Protein AF-Q27101-F1 (afdb_monomer)

Nearest PDB structures (foldseek):
  7eb9-assembly1_A  TM=8.527E-01  e=4.423E-05  Homo sapiens
  5h07-assembly1_A  TM=7.651E-01  e=4.718E-05  Homo sapiens
  7myh-assembly1_B  TM=9.691E-01  e=2.264E-03  Homo sapiens
  8cx9-assembly4_H  TM=9.479E-01  e=6.354E-03  Homo sapiens
  5o6s-assembly1_A  TM=9.238E-01  e=7.711E-03  Homo sapiens

Structure (mmCIF, N/CA/C/O backbone):
data_AF-Q27101-F1
#
_entry.id   AF-Q27101-F1
#
loop_
_atom_site.group_PDB
_atom_site.id
_atom_site.type_symbol
_atom_site.label_atom_id
_atom_site.label_alt_id
_atom_site.label_comp_id
_atom_site.label_asym_id
_atom_site.label_entity_id
_atom_site.label_seq_id
_atom_site.pdbx_PDB_ins_code
_atom_site.Cartn_x
_atom_site.Cartn_y
_atom_site.Cartn_z
_atom_site.occupancy
_atom_site.B_iso_or_equiv
_atom_site.auth_seq_id
_atom_site.auth_comp_id
_atom_site.auth_asym_id
_atom_site.auth_atom_id
_atom_site.pdbx_PDB_model_num
ATOM 1 N N . PRO A 1 1 ? 10.500 -1.744 -1.742 1.00 63.41 1 PRO A N 1
ATOM 2 C CA . PRO A 1 1 ? 9.169 -1.475 -1.118 1.00 63.41 1 PRO A CA 1
ATOM 3 C C . PRO A 1 1 ? 8.396 -0.346 -1.816 1.00 63.41 1 PRO A C 1
ATOM 5 O O . PRO A 1 1 ? 7.191 -0.414 -1.978 1.00 63.41 1 PRO A O 1
ATOM 8 N N . ASP A 1 2 ? 9.136 0.637 -2.307 1.00 77.62 2 ASP A N 1
ATOM 9 C CA . ASP A 1 2 ? 8.862 1.776 -3.186 1.00 77.62 2 ASP A CA 1
ATOM 10 C C . ASP A 1 2 ? 7.961 1.525 -4.420 1.00 77.62 2 ASP A C 1
ATOM 12 O O . ASP A 1 2 ? 7.431 2.471 -5.017 1.00 77.62 2 ASP A O 1
ATOM 16 N N . GLN A 1 3 ? 7.712 0.263 -4.779 1.00 86.12 3 GLN A N 1
ATOM 17 C CA . GLN A 1 3 ? 6.729 -0.120 -5.799 1.00 86.12 3 GLN A CA 1
ATOM 18 C C . GLN A 1 3 ? 5.311 -0.326 -5.250 1.00 86.12 3 GLN A C 1
ATOM 20 O O . GLN A 1 3 ? 4.367 -0.397 -6.032 1.00 86.12 3 GLN A O 1
ATOM 25 N N . GLN A 1 4 ? 5.133 -0.41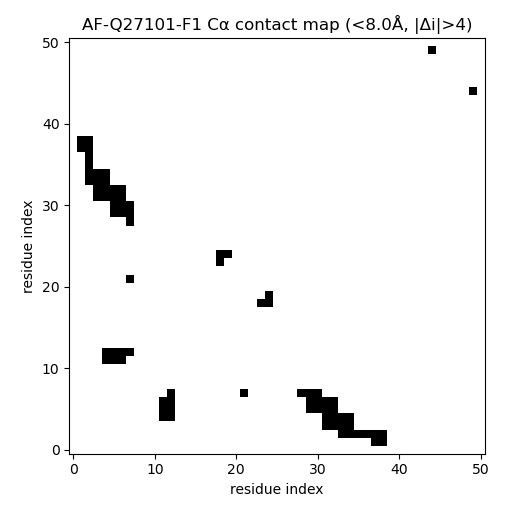6 -3.936 1.00 89.75 4 GLN A N 1
ATOM 26 C CA . GLN A 1 4 ? 3.842 -0.644 -3.299 1.00 89.75 4 GLN A CA 1
ATOM 27 C C . GLN A 1 4 ? 3.351 0.644 -2.645 1.00 89.75 4 GLN A C 1
ATOM 29 O O . GLN A 1 4 ? 4.129 1.432 -2.111 1.00 89.75 4 GLN A O 1
ATOM 34 N N . ARG A 1 5 ? 2.041 0.871 -2.707 1.00 92.00 5 ARG A N 1
ATOM 35 C CA . ARG A 1 5 ? 1.355 1.900 -1.932 1.00 92.00 5 ARG A CA 1
ATOM 36 C C . ARG A 1 5 ? 0.161 1.281 -1.241 1.00 92.00 5 ARG A C 1
ATOM 38 O O . ARG A 1 5 ? -0.710 0.725 -1.906 1.00 92.00 5 ARG A O 1
ATOM 45 N N . LEU A 1 6 ? 0.130 1.405 0.077 1.00 94.75 6 LEU A N 1
ATOM 46 C CA . LEU A 1 6 ? -1.038 1.072 0.874 1.00 94.75 6 LEU A CA 1
ATOM 47 C C . LEU A 1 6 ? -1.911 2.315 1.007 1.00 94.75 6 LEU A C 1
ATOM 49 O O . LEU A 1 6 ? -1.403 3.404 1.278 1.00 94.75 6 LEU A O 1
ATOM 53 N N . ILE A 1 7 ? -3.213 2.151 0.787 1.00 96.12 7 ILE A N 1
ATOM 54 C CA . ILE A 1 7 ? -4.210 3.212 0.905 1.00 96.12 7 ILE A CA 1
ATOM 55 C C . ILE A 1 7 ? -5.286 2.778 1.898 1.00 96.12 7 ILE A C 1
ATOM 57 O O . ILE A 1 7 ? -5.870 1.698 1.772 1.00 96.12 7 ILE A O 1
ATOM 61 N N . PHE A 1 8 ? -5.586 3.655 2.849 1.00 97.25 8 PHE A N 1
ATOM 62 C CA . PHE A 1 8 ? -6.684 3.508 3.796 1.00 97.25 8 PHE A CA 1
ATOM 63 C C . PHE A 1 8 ? -7.477 4.815 3.874 1.00 97.25 8 PHE A C 1
ATOM 65 O O . PHE A 1 8 ? -6.888 5.891 3.936 1.00 97.25 8 PHE A O 1
ATOM 72 N N . ALA A 1 9 ? -8.810 4.737 3.814 1.00 95.50 9 ALA A N 1
ATOM 73 C CA . ALA A 1 9 ? -9.701 5.907 3.827 1.00 95.50 9 ALA A CA 1
ATOM 74 C C . ALA A 1 9 ? -9.292 7.030 2.837 1.00 95.50 9 ALA A C 1
ATOM 76 O O . ALA A 1 9 ? -9.368 8.217 3.148 1.00 95.50 9 ALA A O 1
ATOM 77 N N . GLY A 1 10 ? -8.803 6.655 1.647 1.00 94.19 10 GLY A N 1
ATOM 78 C CA . GLY A 1 10 ? -8.337 7.598 0.620 1.00 94.19 10 GLY A CA 1
ATOM 79 C C . GLY A 1 10 ? -6.961 8.227 0.877 1.00 94.19 10 GLY A C 1
ATOM 80 O O . GLY A 1 10 ? -6.499 9.013 0.053 1.00 94.19 10 GLY A O 1
ATOM 81 N N . LYS A 1 11 ? -6.279 7.875 1.973 1.00 95.00 11 LYS A N 1
ATOM 82 C CA . LYS A 1 11 ? -4.934 8.355 2.314 1.00 95.00 11 LYS A CA 1
ATOM 83 C C . LYS A 1 11 ? -3.890 7.273 2.069 1.00 95.00 11 LYS A C 1
ATOM 85 O O . LYS A 1 11 ? -4.093 6.115 2.429 1.00 95.00 11 LYS A O 1
ATOM 90 N N . GLN A 1 12 ? -2.772 7.656 1.458 1.00 95.00 12 GLN A N 1
ATOM 91 C CA . GLN A 1 12 ? -1.605 6.787 1.331 1.00 95.00 12 GLN A CA 1
ATOM 92 C C . GLN A 1 12 ? -0.911 6.680 2.693 1.00 95.00 12 GLN A C 1
ATOM 94 O O . GLN A 1 12 ? -0.712 7.697 3.351 1.00 95.00 12 GLN A O 1
ATOM 99 N N . LEU A 1 13 ? -0.534 5.467 3.089 1.00 95.31 13 LEU A N 1
ATOM 100 C CA . LEU A 1 13 ? 0.265 5.256 4.292 1.00 95.31 13 LEU A CA 1
ATOM 101 C C . LEU A 1 13 ? 1.728 5.633 4.041 1.00 95.31 13 LEU A C 1
ATOM 103 O O . LEU A 1 13 ? 2.252 5.475 2.934 1.00 95.31 13 LEU A O 1
ATOM 107 N N . GLU A 1 14 ? 2.376 6.117 5.091 1.00 95.06 14 GLU A N 1
ATOM 108 C CA . GLU A 1 14 ? 3.781 6.514 5.093 1.00 95.06 14 GLU A CA 1
ATOM 109 C C . GLU A 1 14 ? 4.559 5.572 6.006 1.00 95.06 14 GLU A C 1
ATOM 111 O O . GLU A 1 14 ? 4.091 5.262 7.101 1.00 95.06 14 GLU A O 1
ATOM 116 N N . ASP A 1 15 ? 5.747 5.148 5.570 1.00 90.69 15 ASP A N 1
ATOM 117 C CA . ASP A 1 15 ? 6.555 4.133 6.264 1.00 90.69 15 ASP A CA 1
ATOM 118 C C . ASP A 1 15 ? 6.968 4.549 7.691 1.00 90.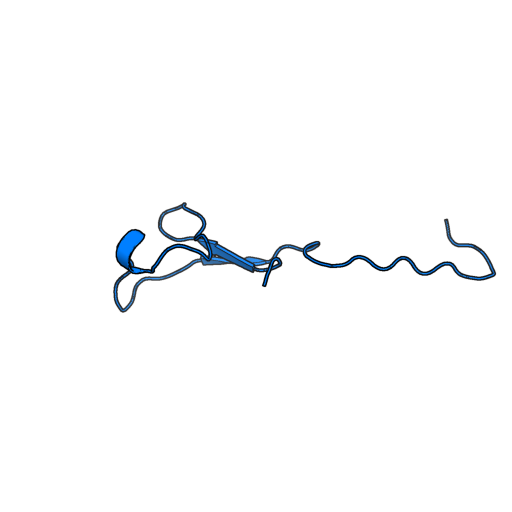69 15 ASP A C 1
ATOM 120 O O . ASP A 1 15 ? 7.286 3.694 8.513 1.00 90.69 15 ASP A O 1
ATOM 124 N N . GLY A 1 16 ? 6.967 5.853 7.994 1.00 94.25 16 GLY A N 1
ATOM 125 C CA . GLY A 1 16 ? 7.319 6.396 9.311 1.00 94.25 16 GLY A CA 1
ATOM 126 C C . GLY A 1 16 ? 6.172 6.448 10.326 1.00 94.25 16 GLY A C 1
ATOM 127 O O . GLY A 1 16 ? 6.430 6.709 11.498 1.00 94.25 16 GLY A O 1
ATOM 128 N N . ASN A 1 17 ? 4.931 6.203 9.901 1.00 96.75 17 ASN A N 1
ATOM 129 C CA . ASN A 1 17 ? 3.746 6.308 10.753 1.00 96.75 17 ASN A CA 1
ATOM 130 C C . ASN A 1 17 ? 3.248 4.919 11.170 1.00 96.75 17 ASN A C 1
ATOM 132 O O . ASN A 1 17 ? 3.343 3.942 10.426 1.00 96.75 17 ASN A O 1
ATOM 136 N N . THR A 1 18 ? 2.668 4.828 12.361 1.00 97.06 18 THR A N 1
ATOM 137 C CA . THR A 1 18 ? 2.075 3.590 12.871 1.00 97.06 18 THR A CA 1
ATOM 138 C C . THR A 1 18 ? 0.657 3.389 12.331 1.00 97.06 18 THR A C 1
ATOM 140 O O . THR A 1 18 ? -0.012 4.322 11.888 1.00 97.06 18 THR A O 1
ATOM 143 N N . LEU A 1 19 ? 0.135 2.161 12.418 1.00 96.31 19 LEU A N 1
ATOM 144 C CA . LEU A 1 19 ? -1.267 1.880 12.074 1.00 96.31 19 LEU A CA 1
ATOM 145 C C . LEU A 1 19 ? -2.257 2.644 12.971 1.00 96.31 19 LEU A C 1
ATOM 147 O O . LEU A 1 19 ? -3.353 2.990 12.525 1.00 96.31 19 LEU A O 1
ATOM 151 N N . GLN A 1 20 ? -1.863 2.930 14.216 1.00 96.88 20 GLN A N 1
ATOM 152 C CA . GLN A 1 20 ? -2.685 3.670 15.168 1.00 96.88 20 GLN A CA 1
ATOM 153 C C . GLN A 1 20 ? -2.829 5.144 14.773 1.00 96.88 20 GLN A C 1
ATOM 155 O O . GLN A 1 20 ? -3.918 5.694 14.924 1.00 96.88 20 GLN A O 1
ATOM 160 N N . ASP A 1 21 ? -1.797 5.746 14.173 1.00 97.50 21 ASP A N 1
ATOM 161 C CA . ASP A 1 21 ? -1.844 7.128 13.667 1.00 97.50 21 ASP A CA 1
ATOM 162 C C . ASP A 1 21 ? -2.903 7.306 12.565 1.00 97.50 21 ASP A C 1
ATOM 164 O O . ASP A 1 21 ? -3.472 8.384 12.393 1.00 97.50 21 ASP A O 1
ATOM 168 N N . TYR A 1 22 ? -3.235 6.220 11.859 1.00 97.00 22 TYR A N 1
ATOM 169 C CA . TYR A 1 22 ? -4.316 6.166 10.870 1.00 97.00 22 TYR A CA 1
ATOM 170 C C . TYR A 1 22 ? -5.623 5.567 11.409 1.00 97.00 22 TYR A C 1
ATOM 172 O O . TYR A 1 22 ? -6.572 5.399 10.644 1.00 97.00 22 TYR A O 1
ATOM 180 N N . SER A 1 23 ? -5.695 5.251 12.708 1.00 96.94 23 SER A N 1
ATOM 181 C CA . SER A 1 23 ? -6.845 4.590 13.347 1.00 96.94 23 SER A CA 1
ATOM 182 C C . SER A 1 23 ? -7.248 3.265 12.683 1.00 96.94 23 SER A C 1
ATOM 184 O O . SER A 1 23 ? -8.423 2.902 12.663 1.00 96.94 23 SER A O 1
ATOM 186 N N . ILE A 1 24 ? -6.280 2.531 12.128 1.00 97.44 24 ILE A N 1
ATOM 187 C CA . ILE A 1 24 ? -6.521 1.227 11.505 1.00 97.44 24 ILE A CA 1
ATOM 188 C C . ILE A 1 24 ? -6.702 0.188 12.612 1.00 97.44 24 ILE A C 1
ATOM 190 O O . ILE A 1 24 ? -5.834 0.010 13.467 1.00 97.44 24 ILE A O 1
ATOM 194 N N . GLN A 1 25 ? -7.833 -0.511 12.582 1.00 97.75 25 GLN A N 1
ATOM 195 C CA . GLN A 1 25 ? -8.176 -1.547 13.552 1.00 97.75 25 GLN A CA 1
ATOM 196 C C . GLN A 1 25 ? -8.135 -2.935 12.918 1.00 97.75 25 GLN A C 1
ATOM 198 O O . GLN A 1 25 ? -8.018 -3.092 11.699 1.00 97.75 25 GLN A O 1
ATOM 203 N N . LYS A 1 26 ? -8.273 -3.959 13.762 1.00 97.12 26 LYS A N 1
ATOM 204 C CA . LYS A 1 26 ? -8.492 -5.325 13.299 1.00 97.12 26 LYS A CA 1
ATOM 205 C C . LYS A 1 26 ? -9.663 -5.356 12.305 1.00 97.12 26 LYS A C 1
ATOM 207 O O . LYS A 1 26 ? -10.627 -4.613 12.460 1.00 97.12 26 LYS A O 1
ATOM 212 N N . ASP A 1 27 ? -9.529 -6.187 11.276 1.00 96.94 27 ASP A N 1
ATOM 213 C CA . ASP A 1 27 ? -10.532 -6.393 10.223 1.00 96.94 27 ASP A CA 1
ATOM 214 C C . ASP A 1 27 ? -10.782 -5.159 9.323 1.00 96.94 27 ASP A C 1
ATOM 216 O O . ASP A 1 27 ? -11.681 -5.157 8.482 1.00 96.94 27 ASP A O 1
ATOM 220 N N . SER A 1 28 ? -9.940 -4.122 9.425 1.00 96.81 28 SER A N 1
ATOM 221 C CA . SER A 1 28 ? -9.904 -3.025 8.453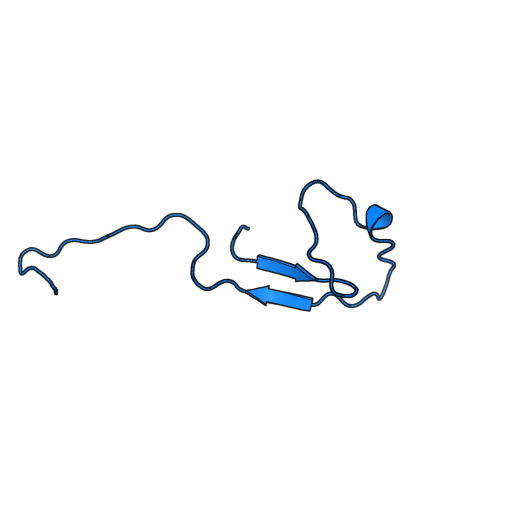 1.00 96.81 28 SER A CA 1
ATOM 222 C C . SER A 1 28 ? -9.355 -3.502 7.106 1.00 96.81 28 SER A C 1
ATOM 224 O O . SER A 1 28 ? -8.393 -4.266 7.044 1.00 96.81 28 SER A O 1
ATOM 226 N N . THR A 1 29 ? -9.927 -3.004 6.010 1.00 96.50 29 THR A N 1
ATOM 227 C CA . THR A 1 29 ? -9.469 -3.327 4.650 1.00 96.50 29 THR A CA 1
ATOM 228 C C . THR A 1 29 ? -8.551 -2.231 4.116 1.00 96.50 29 THR A C 1
ATOM 230 O O . THR A 1 29 ? -8.917 -1.055 4.111 1.00 96.50 29 THR A O 1
ATOM 233 N N . LEU A 1 30 ? -7.371 -2.617 3.626 1.00 97.31 30 LEU A N 1
ATOM 234 C CA . LEU A 1 30 ? -6.432 -1.723 2.952 1.00 97.31 30 LEU A CA 1
ATOM 235 C C . LEU A 1 30 ? -6.439 -2.002 1.450 1.00 97.31 30 LEU A C 1
ATOM 237 O O . LEU A 1 30 ? -6.509 -3.152 1.020 1.00 97.31 30 LEU A O 1
ATOM 241 N N . HIS A 1 31 ? -6.309 -0.947 0.654 1.00 96.56 31 HIS A N 1
ATOM 242 C CA . HIS A 1 31 ? -6.156 -1.069 -0.790 1.00 96.56 31 HIS A CA 1
ATOM 243 C C . HIS A 1 31 ? -4.670 -1.041 -1.144 1.00 96.56 31 HIS A C 1
ATOM 245 O O . HIS A 1 31 ? -3.963 -0.091 -0.802 1.00 96.56 31 HIS A O 1
ATOM 251 N N . LEU A 1 32 ? -4.196 -2.073 -1.840 1.00 94.31 32 LEU A N 1
ATOM 252 C CA . LEU A 1 32 ? -2.834 -2.148 -2.360 1.00 94.31 32 LEU A CA 1
ATOM 253 C C . LEU A 1 32 ? -2.800 -1.651 -3.808 1.00 94.31 32 LEU A C 1
ATOM 255 O O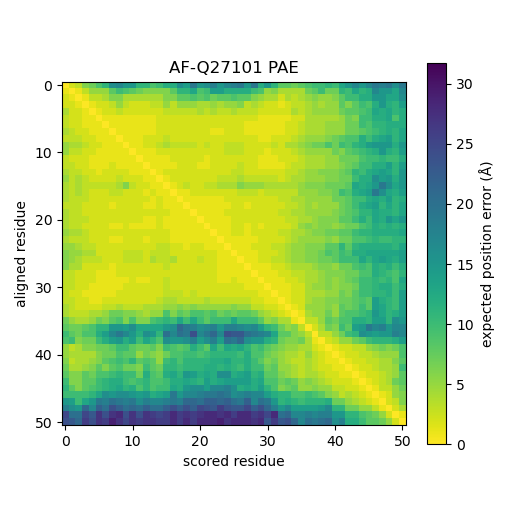 . LEU A 1 32 ? -3.502 -2.178 -4.669 1.00 94.31 32 LEU A O 1
ATOM 259 N N . VAL A 1 33 ? -1.938 -0.675 -4.089 1.00 92.69 33 VAL A N 1
ATOM 260 C CA . VAL A 1 33 ? -1.667 -0.179 -5.443 1.00 92.69 33 VAL A CA 1
ATOM 261 C C . VAL A 1 33 ? -0.213 -0.456 -5.813 1.00 92.69 33 VAL A C 1
ATOM 263 O O . VAL A 1 33 ? 0.706 -0.079 -5.083 1.00 92.69 33 VAL A O 1
ATOM 266 N N . LEU A 1 34 ? 0.001 -1.076 -6.975 1.00 91.12 34 LEU A N 1
ATOM 267 C CA . LEU A 1 34 ? 1.328 -1.356 -7.524 1.00 91.12 34 LEU A CA 1
ATOM 268 C C . LEU A 1 34 ? 1.767 -0.242 -8.487 1.00 91.12 34 LEU A C 1
ATOM 270 O O . LEU A 1 34 ? 1.009 0.199 -9.350 1.00 91.12 34 LEU A O 1
ATOM 274 N N . ARG A 1 35 ? 3.011 0.221 -8.353 1.00 84.25 35 ARG A N 1
ATOM 275 C CA . ARG A 1 35 ? 3.660 1.174 -9.261 1.00 84.25 35 ARG A CA 1
ATOM 276 C C . ARG A 1 35 ? 4.519 0.418 -10.270 1.00 84.25 35 ARG A C 1
ATOM 278 O O . ARG A 1 35 ? 5.391 -0.352 -9.891 1.00 84.25 35 ARG A O 1
ATOM 285 N N . LEU A 1 36 ? 4.351 0.737 -11.552 1.00 79.50 36 LEU A N 1
ATOM 286 C CA . LEU A 1 36 ? 5.078 0.086 -12.650 1.00 79.50 36 LEU A CA 1
ATOM 287 C C . LEU A 1 36 ? 6.551 0.526 -12.797 1.00 79.50 36 LEU A C 1
ATOM 289 O O . LEU A 1 36 ? 7.276 -0.058 -13.594 1.00 79.50 36 LEU A O 1
ATOM 293 N N . ARG A 1 37 ? 7.003 1.570 -12.085 1.00 74.44 37 ARG A N 1
ATOM 294 C CA . ARG A 1 37 ? 8.359 2.149 -12.230 1.00 74.44 37 ARG A CA 1
ATOM 295 C C . ARG A 1 37 ? 8.930 2.688 -10.911 1.00 74.44 37 ARG A C 1
ATOM 297 O O . ARG A 1 37 ? 9.311 3.851 -10.832 1.00 74.44 37 ARG A O 1
ATOM 304 N N . GLY A 1 38 ? 8.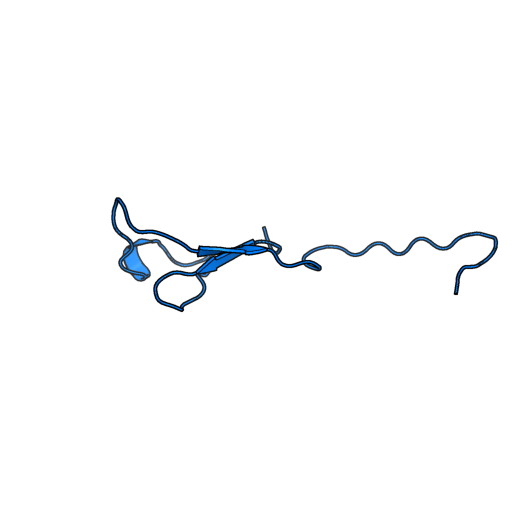931 1.875 -9.858 1.00 70.62 38 GLY A N 1
ATOM 305 C CA . GLY A 1 38 ? 9.654 2.180 -8.613 1.00 70.62 38 GLY A CA 1
ATOM 306 C C . GLY A 1 38 ? 10.961 1.393 -8.552 1.00 70.62 38 GLY A C 1
ATOM 307 O O . GLY A 1 38 ? 10.948 0.205 -8.863 1.00 70.62 38 GLY A O 1
ATOM 308 N N . GLY A 1 39 ? 12.070 2.033 -8.191 1.00 78.19 39 GLY A N 1
ATOM 309 C CA . GLY A 1 39 ? 13.363 1.374 -7.987 1.00 78.19 39 GLY A CA 1
ATOM 310 C C . GLY A 1 39 ? 14.437 1.722 -9.021 1.00 78.19 39 GLY A C 1
ATOM 311 O O . GLY A 1 39 ? 14.271 2.603 -9.868 1.00 78.19 39 GLY A O 1
ATOM 312 N N . MET A 1 40 ? 15.572 1.030 -8.921 1.00 83.81 40 MET A N 1
ATOM 313 C CA . MET A 1 40 ? 16.745 1.255 -9.763 1.00 83.81 40 MET A CA 1
ATOM 314 C C . 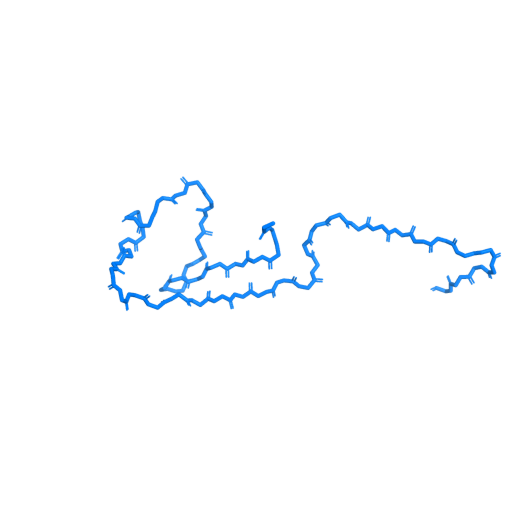MET A 1 40 ? 16.475 0.819 -11.206 1.00 83.81 40 MET A C 1
ATOM 316 O O . MET A 1 40 ? 16.182 -0.345 -11.474 1.00 83.81 40 MET A O 1
ATOM 320 N N . GLN A 1 41 ? 16.593 1.757 -12.142 1.00 84.88 41 GLN A N 1
ATOM 321 C CA . GLN A 1 41 ? 16.527 1.464 -13.571 1.00 84.88 41 GLN A CA 1
ATOM 322 C C . GLN A 1 41 ? 17.930 1.157 -14.090 1.00 84.88 41 GLN A C 1
ATOM 324 O O . GLN A 1 41 ? 18.873 1.899 -13.821 1.00 84.88 41 GLN A O 1
ATOM 329 N N . ILE A 1 42 ? 18.057 0.072 -14.851 1.00 88.69 42 ILE A N 1
ATOM 330 C CA . ILE A 1 42 ? 19.291 -0.296 -15.544 1.00 88.69 42 ILE A CA 1
ATOM 331 C C . ILE A 1 42 ? 19.013 -0.229 -17.039 1.00 88.69 42 ILE A C 1
ATOM 333 O O . ILE A 1 42 ? 18.068 -0.842 -17.535 1.00 88.69 42 ILE A O 1
ATOM 337 N N . PHE A 1 43 ? 19.851 0.512 -17.755 1.00 88.31 43 PHE A N 1
ATOM 338 C CA . PHE A 1 43 ? 19.786 0.618 -19.206 1.00 88.31 43 PHE A CA 1
ATOM 339 C C . PHE A 1 43 ? 20.837 -0.302 -19.824 1.00 88.31 43 PHE A C 1
ATOM 341 O O . PHE A 1 43 ? 22.022 -0.197 -19.510 1.00 88.31 43 PHE A O 1
ATOM 348 N N . VAL A 1 44 ? 20.410 -1.193 -20.718 1.00 87.56 44 VAL A N 1
ATOM 349 C CA . VAL A 1 44 ? 21.309 -2.089 -21.456 1.00 87.56 44 VAL A CA 1
ATOM 350 C C . VAL A 1 44 ? 21.520 -1.528 -22.859 1.00 87.56 44 VAL A C 1
ATOM 352 O O . VAL A 1 44 ? 20.562 -1.383 -23.617 1.00 87.56 44 VAL A O 1
ATOM 355 N N . LYS A 1 45 ? 22.774 -1.228 -23.220 1.00 88.94 45 LYS A N 1
ATOM 356 C CA . LYS A 1 45 ? 23.158 -0.879 -24.597 1.00 88.94 45 LYS A CA 1
ATOM 357 C C . LYS A 1 45 ? 23.586 -2.136 -25.349 1.00 88.94 45 LYS A C 1
ATOM 359 O O . LYS A 1 45 ? 24.459 -2.865 -24.886 1.00 88.94 45 LYS A O 1
ATOM 364 N N . THR A 1 46 ? 22.990 -2.380 -26.512 1.00 87.50 46 THR A N 1
ATOM 365 C CA . THR A 1 46 ? 23.382 -3.474 -27.411 1.00 87.50 46 THR A CA 1
ATOM 366 C C . THR A 1 46 ? 24.414 -2.994 -28.432 1.00 87.50 46 THR A C 1
ATOM 368 O O . THR A 1 46 ? 24.402 -1.830 -28.831 1.00 87.50 46 THR A O 1
ATOM 371 N N . LEU A 1 47 ? 25.290 -3.896 -28.890 1.00 85.81 47 LEU A N 1
ATOM 372 C CA . LEU A 1 47 ? 26.342 -3.594 -29.879 1.00 85.81 47 LEU A CA 1
ATOM 373 C C . LEU A 1 47 ? 25.791 -3.136 -31.236 1.00 85.81 47 LEU A C 1
ATOM 375 O O . LEU A 1 47 ? 26.460 -2.413 -31.963 1.00 85.81 47 LEU A O 1
ATOM 379 N N . THR A 1 48 ? 24.563 -3.528 -31.566 1.00 88.69 48 THR A N 1
ATOM 380 C CA . THR A 1 48 ? 23.876 -3.101 -32.793 1.00 88.69 48 THR A CA 1
ATOM 381 C C . THR A 1 48 ? 23.211 -1.733 -32.664 1.00 88.69 48 THR A C 1
ATOM 383 O O . THR A 1 48 ? 22.640 -1.246 -33.633 1.00 88.69 48 THR A O 1
ATOM 386 N N . GLY A 1 49 ? 23.201 -1.147 -31.461 1.00 76.88 49 GLY A N 1
ATOM 387 C CA . GLY A 1 49 ? 22.207 -0.149 -31.098 1.00 76.88 49 GLY A CA 1
ATOM 388 C C . GLY A 1 49 ? 20.791 -0.742 -31.121 1.00 76.88 49 GLY A C 1
ATOM 389 O O . GLY A 1 49 ? 20.470 -1.678 -31.859 1.00 76.88 49 GLY A O 1
ATOM 390 N N . LYS A 1 50 ? 19.919 -0.210 -30.280 1.00 70.44 50 LYS A N 1
ATOM 391 C CA . LYS A 1 50 ? 18.475 -0.260 -30.493 1.00 70.44 50 LYS A CA 1
ATOM 392 C C . LYS A 1 50 ? 17.972 1.163 -30.294 1.00 70.44 50 LYS A C 1
ATOM 394 O O . LYS A 1 50 ? 18.504 1.858 -29.428 1.00 70.44 50 LYS A O 1
ATOM 399 N N . HIS A 1 51 ? 17.042 1.560 -31.164 1.00 57.78 51 HIS A N 1
ATOM 400 C CA . HIS A 1 51 ? 16.300 2.819 -31.112 1.00 57.78 51 HIS A CA 1
ATOM 401 C C . HIS A 1 51 ? 15.824 3.154 -29.697 1.00 57.78 51 HIS A C 1
ATOM 403 O O . HIS A 1 51 ? 15.367 2.214 -29.004 1.00 57.78 51 HIS A O 1
#

Foldseek 3Di:
DQQKWKDDPNDTDDPPDDCVVVPDDPPGDIDIDGHPDGDDDDDDADPVGDD

Organism: Trichomonas vaginalis (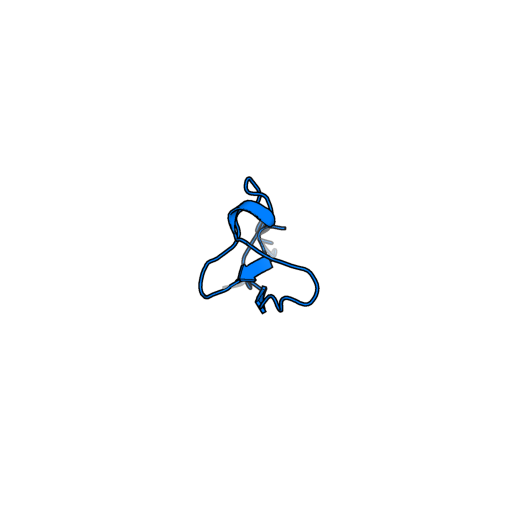NCBI:txid5722)

InterPro domains:
  IPR000626 Ubiquitin-like domain [PF00240] (1-37)
  IPR000626 Ubiquitin-like domain [PS50053] (1-39)
  IPR029071 Ubiquitin-like domain superfamily [SSF54236] (1-42)
  IPR050158 Ubiquitin and ubiquitin-like [PTHR10666] (1-50)

Mean predicted aligned error: 6.77 Å

Radius of gyration: 17.82 Å; Cα contacts (8 Å, |Δi|>4): 39; chains: 1; bounding box: 37×15×48 Å

Sequence (51 aa):
PDQQRLIFAGKQLEDGNTLQDYSIQKDSTLHLVLRLRGGMQIFVKTLTGKH

pLDDT: mean 89.44, std 9.4, range [57.78, 97.75]

Solvent-accessible surface area (backbone atoms only — not comparable to full-atom values): 3655 Å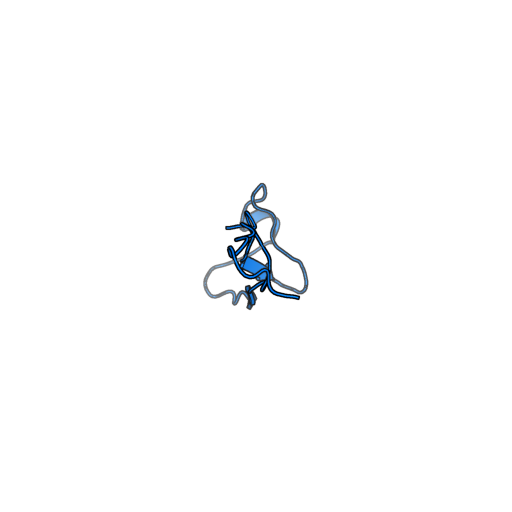² total; per-residue (Å²): 115,77,31,57,43,47,31,46,98,90,40,73,68,55,96,92,58,59,58,68,84,72,68,60,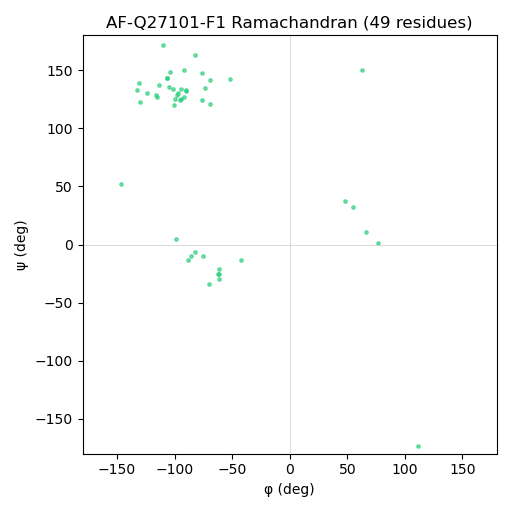53,91,93,62,79,69,47,80,44,80,50,97,82,49,77,91,84,82,85,85,84,54,96,82,60,75,135

Secondary structure (DSSP, 8-state):
-TTEEEEETTEE--TTS-TTTTT--TT---EEEE-TT-S---PPPPTT---